Protein AF-A0A661JCB2-F1 (afdb_monomer)

Secondary structure (DSSP, 8-state):
-PPPHHHHHHIIIIIHHHHHHHHHTTSS-HHHHHHHHHHHHHHHHHHHHHHHS---GGGGGGGGHHHHHHHHHHHHHHHH-STTHHHHHHHHHHHHHHHHHHHGGGGHHHHHHHHHHHHHTT-

Solvent-accessible surface area (backbone atoms only — not comparable to full-atom values): 6815 Å² total; per-residue (Å²): 133,89,75,53,73,66,59,47,48,45,34,62,46,58,52,24,49,54,52,48,52,36,39,77,68,63,72,36,47,73,71,48,53,54,50,50,51,53,39,20,50,21,35,31,48,36,57,53,34,64,75,68,74,59,75,58,79,95,53,54,68,27,71,43,35,66,62,50,50,51,52,50,50,52,58,55,32,61,76,73,33,69,96,63,26,60,67,54,44,55,56,52,51,53,53,52,50,49,45,35,70,74,44,13,54,58,44,47,67,31,46,47,65,55,57,53,55,65,57,56,79,80,113

Foldseek 3Di:
DDDDPVRLCCLAPVVLVVVVVCPVVVLADLVNLVLLLVLLQLLQLVVVCVVVVDDDPVSCVSVCSLVSLLVSNCVRQPVPDPPCSVVVSVVVSVVSVVCCNVCRNPSVSSSVVVNVVVVVVVD

Sequence (123 aa):
QVVTWGDFGSLNNEVRRKLTTWYEQNLLSRRGLYRLNELCAMADEEGRLLIQGDIPVYKLQCLKWRAFLRYFLTRSLSQRLGNQWRQIYDELSLTIFQWLSEYKGRFILALWPLLYRTKKQFL

Mean predicted aligned error: 3.83 Å

pLDDT: mean 92.8, std 8.75, range [44.25, 98.44]

Radius of gyration: 14.96 Å; Cα contacts (8 Å, |Δi|>4): 88; chains: 1; bounding box: 37×34×40 Å

Structure (mmCIF, N/CA/C/O backbone):
data_AF-A0A661JCB2-F1
#
_entry.id   AF-A0A661JCB2-F1
#
loop_
_atom_site.group_PDB
_atom_site.id
_atom_site.type_symbol
_atom_site.label_atom_id
_atom_site.label_alt_id
_atom_site.label_comp_id
_atom_site.label_asym_id
_atom_site.label_entity_id
_atom_site.label_seq_id
_atom_site.pdbx_PDB_ins_code
_atom_site.Cartn_x
_atom_site.Cartn_y
_atom_site.Cartn_z
_atom_site.occupancy
_atom_site.B_iso_or_equiv
_atom_site.auth_seq_id
_atom_site.auth_comp_id
_atom_site.auth_asym_id
_atom_site.auth_atom_id
_atom_site.pdbx_PDB_model_num
ATOM 1 N N . GLN A 1 1 ? 12.044 -10.209 -5.683 1.00 60.94 1 GLN A N 1
ATOM 2 C CA . GLN A 1 1 ? 13.303 -9.452 -5.511 1.00 60.94 1 GLN A CA 1
ATOM 3 C C . GLN A 1 1 ? 13.734 -9.548 -4.059 1.00 60.94 1 GLN A C 1
ATOM 5 O O . GLN A 1 1 ? 12.865 -9.569 -3.195 1.00 60.94 1 GLN A O 1
ATOM 10 N N . VAL A 1 2 ? 15.040 -9.622 -3.806 1.00 79.81 2 VAL A N 1
ATOM 11 C CA . VAL A 1 2 ? 15.599 -9.540 -2.448 1.00 79.81 2 VAL A CA 1
ATOM 12 C C . VAL A 1 2 ? 15.506 -8.088 -1.969 1.00 79.81 2 VAL A C 1
ATOM 14 O O . VAL A 1 2 ? 15.661 -7.164 -2.767 1.00 79.81 2 VAL A O 1
ATOM 17 N N . VAL A 1 3 ? 15.180 -7.886 -0.695 1.00 88.50 3 VAL A N 1
ATOM 18 C CA . VAL A 1 3 ? 15.009 -6.560 -0.081 1.00 88.50 3 VAL A CA 1
ATOM 19 C C . VAL A 1 3 ? 16.303 -6.174 0.634 1.00 88.50 3 VAL A C 1
ATOM 21 O O . VAL A 1 3 ? 16.945 -7.034 1.233 1.00 88.50 3 VAL A O 1
ATOM 24 N N . THR A 1 4 ? 16.705 -4.904 0.559 1.00 93.19 4 THR A N 1
ATOM 25 C CA . THR A 1 4 ? 17.862 -4.409 1.318 1.00 93.19 4 THR A CA 1
ATOM 26 C C . THR A 1 4 ? 17.535 -4.380 2.813 1.00 93.19 4 THR A C 1
ATOM 28 O O . THR A 1 4 ? 16.371 -4.273 3.199 1.00 93.19 4 THR A O 1
ATOM 31 N N . TRP A 1 5 ? 18.547 -4.435 3.680 1.00 91.38 5 TRP A N 1
ATOM 32 C CA . TRP A 1 5 ? 18.320 -4.309 5.125 1.00 91.38 5 TRP A CA 1
ATOM 33 C C . TRP A 1 5 ? 17.687 -2.966 5.512 1.00 91.38 5 TRP A C 1
ATOM 35 O O . TRP A 1 5 ? 16.859 -2.930 6.421 1.00 91.38 5 TRP A O 1
ATOM 45 N N . GLY A 1 6 ? 18.022 -1.888 4.794 1.00 92.12 6 GLY A N 1
ATOM 46 C CA . GLY A 1 6 ? 17.413 -0.569 4.984 1.00 92.12 6 GLY A CA 1
ATOM 47 C C . GLY A 1 6 ? 15.916 -0.579 4.675 1.00 92.12 6 GLY A C 1
ATOM 48 O O . GLY A 1 6 ? 15.110 -0.268 5.548 1.00 92.12 6 GLY A O 1
ATOM 49 N N . ASP A 1 7 ? 15.537 -1.037 3.478 1.00 92.75 7 ASP A N 1
ATOM 50 C CA . ASP A 1 7 ? 14.127 -1.126 3.071 1.00 92.75 7 ASP A CA 1
ATOM 51 C C . ASP A 1 7 ? 13.339 -2.076 3.976 1.00 92.75 7 ASP A C 1
ATOM 53 O O . ASP A 1 7 ? 12.188 -1.809 4.322 1.00 92.75 7 ASP A O 1
ATOM 57 N N . PHE A 1 8 ? 13.959 -3.186 4.391 1.00 93.75 8 PHE A N 1
ATOM 58 C CA . PHE A 1 8 ? 13.359 -4.110 5.347 1.00 93.75 8 PHE A CA 1
ATOM 59 C C . PHE A 1 8 ? 13.085 -3.423 6.688 1.00 93.75 8 PHE A C 1
ATOM 61 O O . PHE A 1 8 ? 11.997 -3.588 7.240 1.00 93.75 8 PHE A O 1
ATOM 68 N N . GLY A 1 9 ? 14.032 -2.626 7.192 1.00 93.25 9 GLY A N 1
ATOM 69 C CA . GLY A 1 9 ? 13.861 -1.826 8.403 1.00 93.25 9 GLY A CA 1
ATOM 70 C C . GLY A 1 9 ? 12.681 -0.860 8.296 1.00 93.25 9 GLY A C 1
ATOM 71 O O . GLY A 1 9 ? 11.808 -0.869 9.167 1.00 93.25 9 GLY A O 1
ATOM 72 N N . SER A 1 10 ? 12.598 -0.089 7.210 1.00 95.25 10 SER A N 1
ATOM 73 C CA . SER A 1 10 ? 11.492 0.849 6.965 1.00 95.25 10 SER A CA 1
ATOM 74 C C . SER A 1 10 ? 10.140 0.133 6.886 1.00 95.25 10 SER A C 1
ATOM 76 O O . SER A 1 10 ? 9.185 0.508 7.573 1.00 95.25 10 SER A O 1
ATOM 78 N N . LEU A 1 11 ? 10.065 -0.955 6.110 1.00 96.19 11 LEU A N 1
ATOM 79 C CA . LEU A 1 11 ? 8.848 -1.749 5.929 1.00 96.19 11 LEU A CA 1
ATOM 80 C C . LEU A 1 11 ? 8.380 -2.410 7.231 1.00 96.19 11 LEU A C 1
ATOM 82 O O . LEU A 1 11 ? 7.199 -2.340 7.580 1.00 96.19 11 LEU A O 1
ATOM 86 N N . ASN A 1 12 ? 9.293 -3.059 7.955 1.00 93.19 12 ASN A N 1
ATOM 87 C CA . ASN A 1 12 ? 8.955 -3.832 9.145 1.00 93.19 12 ASN A CA 1
ATOM 88 C C . ASN A 1 12 ? 8.681 -2.951 10.372 1.00 93.19 12 ASN A C 1
ATOM 90 O O . ASN A 1 12 ? 7.946 -3.381 11.262 1.00 93.19 12 ASN A O 1
ATOM 94 N N . ASN A 1 13 ? 9.223 -1.732 10.415 1.00 92.62 13 ASN A N 1
ATOM 95 C CA . ASN A 1 13 ? 9.064 -0.839 11.559 1.00 92.62 13 ASN A CA 1
ATOM 96 C C . ASN A 1 13 ? 8.055 0.273 11.265 1.00 92.62 13 ASN A C 1
ATOM 98 O O . ASN A 1 13 ? 6.933 0.239 11.768 1.00 92.62 13 ASN A O 1
ATOM 102 N N . GLU A 1 14 ? 8.428 1.260 10.453 1.00 94.75 14 GLU A N 1
ATOM 103 C CA . GLU A 1 14 ? 7.639 2.479 10.272 1.00 94.75 14 GLU A CA 1
ATOM 104 C C . GLU A 1 14 ? 6.322 2.209 9.542 1.00 94.75 14 GLU A C 1
ATOM 106 O O . GLU A 1 14 ? 5.241 2.522 10.055 1.00 94.75 14 GLU A O 1
ATOM 111 N N . VAL A 1 15 ? 6.413 1.573 8.374 1.00 97.06 15 VAL A N 1
ATOM 112 C CA . VAL A 1 15 ? 5.262 1.304 7.507 1.00 97.06 15 VAL A CA 1
ATOM 113 C C . VAL A 1 15 ? 4.274 0.379 8.212 1.00 97.06 15 VAL A C 1
ATOM 115 O O . VAL A 1 15 ? 3.081 0.679 8.308 1.00 97.06 15 VAL A O 1
ATOM 118 N N . ARG A 1 16 ? 4.768 -0.727 8.782 1.00 96.12 16 ARG A N 1
ATOM 119 C CA . ARG A 1 16 ? 3.951 -1.671 9.552 1.00 96.12 16 ARG A CA 1
ATOM 120 C C . ARG A 1 16 ? 3.279 -1.010 10.754 1.00 96.12 16 ARG A C 1
ATOM 122 O O . ARG A 1 16 ? 2.100 -1.278 11.000 1.00 96.12 16 ARG A O 1
ATOM 129 N N . ARG A 1 17 ? 3.991 -0.168 11.512 1.00 96.56 17 ARG A N 1
ATOM 130 C CA . ARG A 1 17 ? 3.417 0.549 12.661 1.00 96.56 17 ARG A CA 1
ATOM 131 C C . ARG A 1 17 ? 2.270 1.447 12.209 1.00 96.56 17 ARG A C 1
ATOM 133 O O . ARG A 1 17 ? 1.179 1.335 12.759 1.00 96.56 17 ARG A O 1
ATOM 140 N N . LYS A 1 18 ? 2.478 2.262 11.170 1.00 96.81 18 LYS A N 1
ATOM 141 C CA . LYS A 1 18 ? 1.444 3.168 10.644 1.00 96.81 18 LYS A CA 1
ATOM 142 C C . LYS A 1 18 ? 0.233 2.401 10.090 1.00 96.81 18 LYS A C 1
ATOM 144 O O . LYS A 1 18 ? -0.900 2.745 10.417 1.00 96.81 18 LYS A O 1
ATOM 149 N N . LEU A 1 19 ? 0.449 1.299 9.362 1.00 96.69 19 LEU A N 1
ATOM 150 C CA . LEU A 1 19 ? -0.629 0.396 8.927 1.00 96.69 19 LEU A CA 1
ATOM 151 C C . LEU A 1 19 ? -1.410 -0.205 10.103 1.00 96.69 19 LEU A C 1
ATOM 153 O O . LEU A 1 19 ? -2.633 -0.315 10.036 1.00 96.69 19 LEU A O 1
ATOM 157 N N . THR A 1 20 ? -0.713 -0.593 11.173 1.00 96.12 20 THR A N 1
ATOM 158 C CA . THR A 1 20 ? -1.340 -1.146 12.381 1.00 96.12 20 THR A CA 1
ATOM 159 C C . THR A 1 20 ? -2.220 -0.099 13.053 1.00 96.12 20 THR A C 1
ATOM 161 O O . THR A 1 20 ? -3.381 -0.382 13.332 1.00 96.12 20 THR A O 1
ATOM 164 N N . THR A 1 21 ? -1.719 1.128 13.209 1.00 96.50 21 THR A N 1
ATOM 165 C CA . THR A 1 21 ? -2.492 2.252 13.750 1.00 96.50 21 THR A CA 1
ATOM 166 C C . THR A 1 21 ? -3.746 2.528 12.922 1.00 96.50 21 THR A C 1
ATOM 168 O O . THR A 1 21 ? -4.838 2.603 13.477 1.00 96.50 21 THR A O 1
ATOM 171 N N . TRP A 1 22 ? -3.637 2.607 11.594 1.00 96.06 22 TRP A N 1
ATOM 172 C CA . TRP A 1 22 ? -4.805 2.823 10.732 1.00 96.06 22 TRP A CA 1
ATOM 173 C C . TRP A 1 22 ? -5.819 1.676 10.778 1.00 96.06 22 TRP A C 1
ATOM 175 O O . TRP A 1 22 ? -7.021 1.907 10.641 1.00 96.06 22 TRP A O 1
ATOM 185 N N . TYR A 1 23 ? -5.358 0.439 10.962 1.00 95.12 23 TYR A N 1
ATOM 186 C CA . TYR A 1 23 ? -6.243 -0.704 11.166 1.00 95.12 23 TYR A CA 1
ATOM 187 C C . TYR A 1 23 ? -6.984 -0.609 12.508 1.00 95.12 23 TYR A C 1
ATOM 189 O O . TYR A 1 23 ? -8.202 -0.759 12.548 1.00 95.12 23 TYR A O 1
ATOM 197 N N . GLU A 1 24 ? -6.272 -0.305 13.594 1.00 94.56 24 GLU A N 1
ATOM 198 C CA . GLU A 1 24 ? -6.839 -0.168 14.945 1.00 94.56 24 GLU A CA 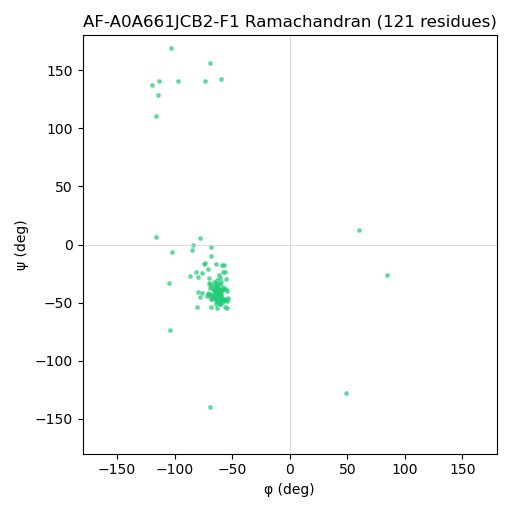1
ATOM 199 C C . GLU A 1 24 ? -7.806 1.025 15.052 1.00 94.56 24 GLU A C 1
ATOM 201 O O . GLU A 1 24 ? -8.825 0.941 15.733 1.00 94.56 24 GLU A O 1
ATOM 206 N N . GLN A 1 25 ? -7.563 2.096 14.292 1.00 93.88 25 GLN A N 1
ATOM 207 C CA . GLN A 1 25 ? -8.464 3.246 14.143 1.00 93.88 25 GLN A CA 1
ATOM 208 C C . GLN A 1 25 ? -9.654 2.989 13.196 1.00 93.88 25 GLN A C 1
ATOM 210 O O . GLN A 1 25 ? -10.411 3.909 12.893 1.00 93.88 25 GLN A O 1
ATOM 215 N N . ASN A 1 26 ? -9.833 1.763 12.690 1.00 91.81 26 ASN A N 1
ATOM 2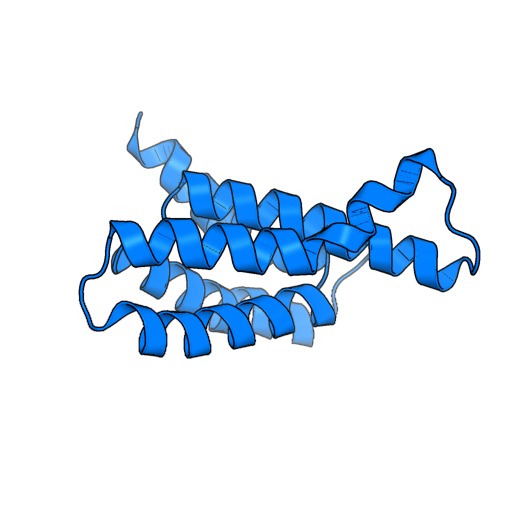16 C CA . ASN A 1 26 ? -10.868 1.385 11.718 1.00 91.81 26 ASN A CA 1
ATOM 217 C C . ASN A 1 26 ? -10.823 2.130 10.365 1.00 91.81 26 ASN A C 1
ATOM 219 O O . ASN A 1 26 ? -11.749 1.996 9.550 1.00 91.81 26 ASN A O 1
ATOM 223 N N . LEU A 1 27 ? -9.734 2.848 10.071 1.00 94.38 27 LEU A N 1
ATOM 224 C CA . LEU A 1 27 ? -9.509 3.503 8.777 1.00 94.38 27 LEU A CA 1
ATOM 225 C C . LEU A 1 27 ? -9.268 2.466 7.675 1.00 94.38 27 LEU A C 1
ATOM 227 O O . LEU A 1 27 ? -9.731 2.620 6.545 1.00 94.38 27 LEU A O 1
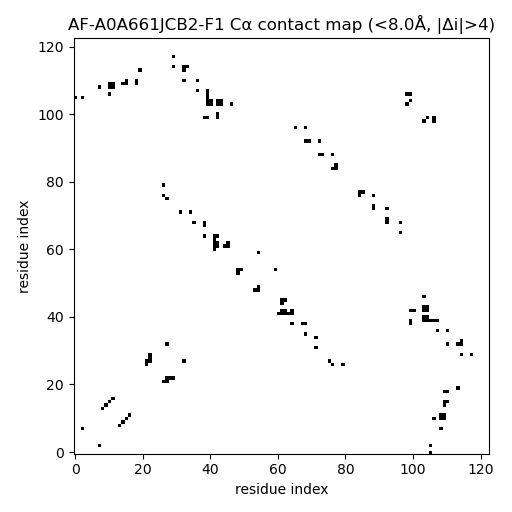ATOM 231 N N . LEU A 1 28 ? -8.618 1.356 8.030 1.00 94.81 28 LEU A N 1
ATOM 232 C CA . LEU A 1 28 ? -8.490 0.167 7.195 1.00 94.81 28 LEU A CA 1
ATOM 233 C C . LEU A 1 28 ? -9.244 -1.001 7.830 1.00 94.81 28 LEU A C 1
ATOM 235 O O . LEU A 1 28 ? -9.212 -1.212 9.035 1.00 94.81 28 LEU A O 1
ATOM 239 N N . SER A 1 29 ? -9.916 -1.799 7.003 1.00 93.50 29 SER A N 1
ATOM 240 C CA . SER A 1 29 ? -10.489 -3.078 7.439 1.00 93.50 29 SER A CA 1
ATOM 241 C C . SER A 1 29 ? -9.651 -4.246 6.971 1.00 93.50 29 SER A C 1
ATOM 243 O O . SER A 1 29 ? -8.837 -4.100 6.065 1.00 93.50 29 SER A O 1
ATOM 245 N N . ARG A 1 30 ? -9.946 -5.442 7.484 1.00 93.50 30 ARG A N 1
ATOM 246 C CA . ARG A 1 30 ? -9.340 -6.684 6.998 1.00 93.50 30 ARG A CA 1
ATOM 247 C C . ARG A 1 30 ? -9.505 -6.851 5.484 1.00 93.50 30 ARG A C 1
ATOM 249 O O . ARG A 1 30 ? -8.531 -7.121 4.793 1.00 93.50 30 ARG A O 1
ATOM 256 N N . ARG A 1 31 ? -10.713 -6.614 4.954 1.00 94.12 31 ARG A N 1
ATOM 257 C CA . ARG A 1 31 ? -10.962 -6.596 3.498 1.00 94.12 31 ARG A CA 1
ATOM 258 C C . ARG A 1 31 ? -10.099 -5.548 2.789 1.00 94.12 31 ARG A C 1
ATOM 260 O O . ARG A 1 31 ? -9.564 -5.824 1.724 1.00 94.12 31 ARG A O 1
ATOM 267 N N . GLY A 1 32 ? -9.920 -4.380 3.406 1.00 95.50 32 GLY A N 1
ATOM 268 C CA . GLY A 1 32 ? -9.014 -3.341 2.918 1.00 95.50 32 GLY A CA 1
ATOM 269 C C . GLY A 1 32 ? -7.549 -3.781 2.880 1.00 95.50 32 GLY A C 1
ATOM 270 O O . GLY A 1 32 ? -6.876 -3.519 1.895 1.00 95.50 32 GLY A O 1
ATOM 271 N N . LEU A 1 33 ? -7.067 -4.513 3.888 1.00 96.38 33 LEU A N 1
ATOM 272 C CA . LEU A 1 33 ? -5.707 -5.066 3.896 1.00 96.38 33 LEU A CA 1
ATOM 273 C C . LEU A 1 33 ? -5.495 -6.076 2.759 1.00 96.38 33 LEU A C 1
ATOM 275 O O . LEU A 1 33 ? -4.471 -6.025 2.082 1.00 96.38 33 LEU A O 1
ATOM 279 N N . TYR A 1 34 ? -6.470 -6.956 2.498 1.00 96.50 34 TYR A N 1
ATOM 280 C CA . TYR A 1 34 ? -6.413 -7.847 1.332 1.00 96.50 34 TYR A CA 1
ATOM 281 C C . TYR A 1 34 ? -6.441 -7.062 0.017 1.00 96.50 34 TYR A C 1
ATOM 283 O O . TYR A 1 34 ? -5.675 -7.373 -0.891 1.00 96.50 34 TYR A O 1
ATOM 291 N N . ARG A 1 35 ? -7.241 -5.992 -0.066 1.00 97.44 35 ARG A N 1
ATOM 292 C CA . ARG A 1 35 ? -7.247 -5.113 -1.239 1.00 97.44 35 ARG A CA 1
ATOM 293 C C . ARG A 1 35 ? -5.897 -4.425 -1.454 1.00 97.44 35 ARG A C 1
ATOM 295 O O . ARG A 1 35 ? -5.439 -4.339 -2.587 1.00 97.44 35 ARG A O 1
ATOM 302 N N . LEU A 1 36 ? -5.228 -3.978 -0.391 1.00 97.75 36 LEU A N 1
ATOM 303 C CA . LEU A 1 36 ? -3.868 -3.437 -0.481 1.00 97.75 36 LEU A CA 1
ATOM 304 C C . LEU A 1 36 ? -2.860 -4.492 -0.953 1.00 97.75 36 LEU A C 1
ATOM 306 O O . LEU A 1 36 ? -1.967 -4.165 -1.727 1.00 97.75 36 LEU A O 1
ATOM 310 N N . ASN A 1 37 ? -3.023 -5.753 -0.547 1.00 97.56 37 ASN A N 1
ATOM 311 C CA . ASN A 1 37 ? -2.193 -6.856 -1.032 1.00 97.56 37 ASN A CA 1
ATOM 312 C C . ASN A 1 37 ? -2.380 -7.110 -2.542 1.00 97.56 37 ASN A C 1
ATOM 314 O O . ASN A 1 37 ? -1.408 -7.337 -3.255 1.00 97.56 37 ASN A O 1
ATOM 318 N N . GLU A 1 38 ? -3.608 -7.014 -3.053 1.00 97.88 38 GLU A N 1
ATOM 319 C CA . GLU A 1 38 ? -3.873 -7.082 -4.499 1.00 97.88 38 GLU A CA 1
ATOM 320 C C . GLU A 1 38 ? -3.229 -5.907 -5.248 1.00 97.88 38 GLU A C 1
ATOM 322 O O . GLU A 1 38 ? -2.561 -6.105 -6.259 1.00 97.88 38 GLU A O 1
ATOM 327 N N . LEU A 1 39 ? -3.381 -4.682 -4.732 1.00 98.44 39 LEU A N 1
ATOM 328 C CA . LEU A 1 39 ? -2.769 -3.485 -5.322 1.00 98.44 39 LEU A CA 1
ATOM 329 C C . LEU A 1 39 ? -1.236 -3.559 -5.315 1.00 98.44 39 LEU A C 1
ATOM 331 O O . LEU A 1 39 ? -0.604 -3.151 -6.284 1.00 98.44 39 LEU A O 1
ATOM 335 N N . CYS A 1 40 ? -0.648 -4.128 -4.261 1.00 97.88 40 CYS A N 1
ATOM 336 C CA . CYS A 1 40 ? 0.778 -4.434 -4.163 1.00 97.88 40 CYS A CA 1
ATOM 337 C C . CYS A 1 40 ? 1.232 -5.363 -5.296 1.00 97.88 40 CYS A C 1
ATOM 339 O O . CYS A 1 40 ? 2.225 -5.075 -5.962 1.00 97.88 40 CYS A O 1
ATOM 341 N N . ALA A 1 41 ? 0.487 -6.440 -5.564 1.00 97.69 41 ALA A N 1
ATOM 342 C CA . ALA A 1 41 ? 0.787 -7.353 -6.666 1.00 97.69 41 ALA A CA 1
ATOM 343 C C . ALA A 1 41 ? 0.678 -6.666 -8.040 1.00 97.69 41 ALA A C 1
ATOM 345 O O . ALA A 1 41 ? 1.527 -6.879 -8.904 1.00 97.69 41 ALA A O 1
ATOM 346 N N . MET A 1 42 ? -0.320 -5.796 -8.229 1.00 98.12 42 MET A N 1
ATOM 347 C CA . MET A 1 42 ? -0.472 -5.022 -9.466 1.00 98.12 42 MET A CA 1
ATOM 348 C C . MET A 1 42 ? 0.669 -4.015 -9.675 1.00 98.12 42 MET A C 1
ATOM 350 O O . MET A 1 42 ? 1.184 -3.907 -10.785 1.00 98.12 42 MET A O 1
ATOM 354 N N . ALA A 1 43 ? 1.086 -3.296 -8.628 1.00 98.06 43 ALA A N 1
ATOM 355 C CA . ALA A 1 43 ? 2.202 -2.349 -8.696 1.00 98.06 43 ALA A CA 1
ATOM 356 C C . ALA A 1 43 ? 3.541 -3.055 -8.983 1.00 98.06 43 ALA A C 1
ATOM 358 O O . ALA A 1 43 ? 4.386 -2.537 -9.713 1.00 98.06 43 ALA A O 1
ATOM 359 N N . ASP A 1 44 ? 3.723 -4.263 -8.445 1.00 97.12 44 ASP A N 1
ATOM 360 C CA . ASP A 1 44 ? 4.876 -5.119 -8.733 1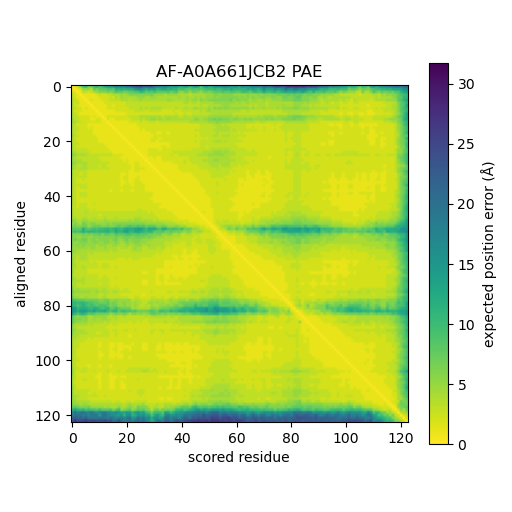.00 97.12 44 ASP A CA 1
ATOM 361 C C . ASP A 1 44 ? 4.903 -5.595 -10.188 1.00 97.12 44 ASP A C 1
ATOM 363 O O . ASP A 1 44 ? 5.936 -5.539 -10.854 1.00 97.12 44 ASP A O 1
ATOM 367 N N . GLU A 1 45 ? 3.753 -6.031 -10.703 1.00 96.75 45 GLU A N 1
ATOM 368 C CA . GLU A 1 45 ? 3.613 -6.451 -12.093 1.00 96.75 45 GLU A CA 1
ATOM 369 C C . GLU A 1 45 ? 3.830 -5.293 -13.072 1.00 96.75 45 GLU A C 1
ATOM 371 O O . GLU A 1 45 ? 4.625 -5.444 -13.998 1.00 96.75 45 GLU A O 1
ATOM 376 N N . GLU A 1 46 ? 3.225 -4.126 -12.825 1.00 96.94 46 GLU A N 1
ATOM 377 C CA . GLU A 1 46 ? 3.509 -2.901 -13.584 1.00 96.94 46 GLU A CA 1
ATOM 378 C C . GLU A 1 46 ? 5.010 -2.593 -13.571 1.00 96.94 46 GLU A C 1
ATOM 380 O O . GLU A 1 46 ? 5.606 -2.370 -14.621 1.00 96.94 46 GLU A O 1
ATOM 385 N N . GLY A 1 47 ? 5.640 -2.623 -12.392 1.00 94.88 47 GLY A N 1
ATOM 386 C CA . GLY A 1 47 ? 7.061 -2.332 -12.250 1.00 94.88 47 GLY A CA 1
ATOM 387 C C . GLY A 1 47 ? 7.958 -3.262 -13.068 1.00 94.88 47 GLY A C 1
ATOM 388 O O . GLY A 1 47 ? 8.945 -2.792 -13.625 1.00 94.88 47 GLY A O 1
ATOM 389 N N . ARG A 1 48 ? 7.620 -4.554 -13.162 1.00 94.44 48 ARG A N 1
ATOM 390 C CA . ARG A 1 48 ? 8.353 -5.516 -14.002 1.00 94.44 48 ARG A CA 1
ATOM 391 C C . ARG A 1 48 ? 8.130 -5.280 -15.492 1.00 94.44 48 ARG A C 1
ATOM 393 O O . ARG A 1 48 ? 9.090 -5.329 -16.251 1.00 94.44 48 ARG A O 1
ATOM 400 N N . LEU A 1 49 ? 6.889 -5.031 -15.901 1.00 94.81 49 LEU A N 1
ATOM 401 C CA . LEU A 1 49 ? 6.527 -4.858 -17.311 1.00 94.81 49 LEU A CA 1
ATOM 402 C C . LEU A 1 49 ? 7.094 -3.557 -17.890 1.00 94.81 49 LEU A C 1
ATOM 404 O O . LEU A 1 49 ? 7.585 -3.549 -19.011 1.00 94.81 49 LEU A O 1
ATOM 408 N N . LEU A 1 50 ? 7.127 -2.478 -17.103 1.00 93.06 50 LEU A N 1
ATOM 409 C CA . LEU A 1 50 ? 7.752 -1.222 -17.528 1.00 93.06 50 LEU A CA 1
ATOM 410 C C . LEU A 1 50 ? 9.263 -1.360 -17.774 1.00 93.06 50 LEU A C 1
ATOM 412 O O . LEU A 1 50 ? 9.792 -0.674 -18.639 1.00 93.06 50 LEU A O 1
ATOM 416 N N . ILE A 1 51 ? 9.955 -2.252 -17.055 1.00 92.31 51 ILE A N 1
ATOM 417 C CA . ILE A 1 51 ? 11.381 -2.543 -17.303 1.00 92.31 51 ILE A CA 1
ATOM 418 C C . ILE A 1 51 ? 11.567 -3.289 -18.631 1.00 92.31 51 ILE A C 1
ATOM 420 O O . ILE A 1 51 ? 12.577 -3.101 -19.301 1.00 92.31 51 ILE A O 1
ATOM 424 N N . GLN A 1 52 ? 10.605 -4.133 -19.009 1.00 90.56 52 GLN A N 1
ATOM 425 C CA . GLN A 1 52 ? 10.652 -4.906 -20.253 1.00 90.56 52 GLN A CA 1
ATOM 426 C C . GLN A 1 52 ? 10.369 -4.054 -21.499 1.00 90.56 52 GLN A C 1
ATOM 428 O O . GLN A 1 52 ? 10.693 -4.487 -22.598 1.00 90.56 52 GLN A O 1
ATOM 433 N N . GLY A 1 53 ? 9.789 -2.859 -21.342 1.00 87.94 53 GLY A N 1
ATOM 434 C CA . GLY A 1 53 ? 9.519 -1.916 -22.433 1.00 87.94 53 GLY A CA 1
ATOM 435 C C . GLY A 1 53 ? 8.212 -2.172 -23.188 1.00 87.94 53 GLY A C 1
ATOM 436 O O . GLY A 1 53 ? 7.602 -1.214 -23.650 1.00 87.94 53 GLY A O 1
ATOM 437 N N . ASP A 1 54 ? 7.730 -3.417 -23.210 1.00 90.25 54 ASP A N 1
ATOM 438 C CA . ASP A 1 54 ? 6.472 -3.806 -23.850 1.00 90.25 54 ASP A CA 1
ATOM 439 C C . ASP A 1 54 ? 5.487 -4.416 -22.850 1.00 90.25 54 ASP A C 1
ATOM 441 O O . ASP A 1 54 ? 5.835 -5.253 -22.014 1.00 90.25 54 ASP A O 1
ATOM 445 N N . ILE A 1 55 ? 4.216 -4.018 -22.960 1.00 91.94 55 ILE A N 1
ATOM 446 C CA . ILE A 1 55 ? 3.145 -4.496 -22.081 1.00 91.94 55 ILE A CA 1
ATOM 447 C C . ILE A 1 55 ? 2.118 -5.275 -22.905 1.00 91.94 55 ILE A C 1
ATOM 449 O O . ILE A 1 55 ? 1.360 -4.668 -23.667 1.00 91.94 55 ILE A O 1
ATOM 453 N N . PRO A 1 56 ? 2.023 -6.607 -22.734 1.00 93.00 56 PRO A N 1
ATOM 454 C CA . PRO A 1 56 ? 1.003 -7.392 -23.410 1.00 93.00 56 PRO A CA 1
ATOM 455 C C . PRO A 1 56 ? -0.410 -6.930 -23.035 1.00 93.00 56 PRO A 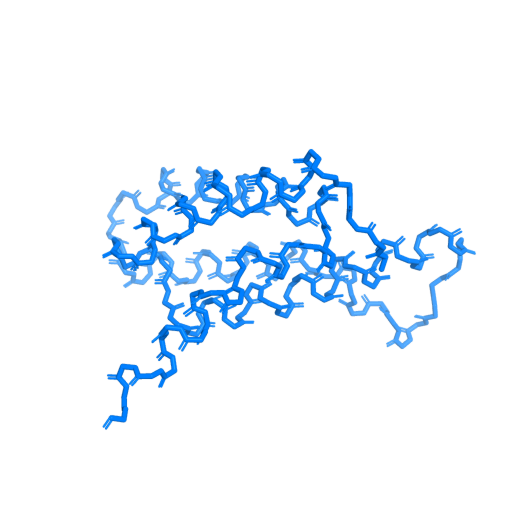C 1
ATOM 457 O O . PRO A 1 56 ? -0.693 -6.643 -21.871 1.00 93.00 56 PRO A O 1
ATOM 460 N N . VAL A 1 57 ? -1.337 -6.931 -23.998 1.00 94.00 57 VAL A N 1
ATOM 461 C CA . VAL A 1 57 ? -2.717 -6.439 -23.799 1.00 94.00 57 VAL A CA 1
ATOM 462 C C . VAL A 1 57 ? -3.418 -7.126 -22.618 1.00 94.00 57 VAL A C 1
ATOM 464 O O . VAL A 1 57 ? -4.069 -6.470 -21.805 1.00 94.00 57 VAL A O 1
ATOM 467 N N . TYR A 1 58 ? -3.226 -8.438 -22.455 1.00 93.38 58 TYR A N 1
ATOM 468 C CA . TYR A 1 58 ? -3.810 -9.214 -21.352 1.00 93.38 58 TYR A CA 1
ATOM 469 C C . TYR A 1 58 ? -3.231 -8.864 -19.967 1.00 93.38 58 TYR A C 1
ATOM 471 O O . TYR A 1 58 ? -3.770 -9.294 -18.949 1.00 93.38 58 TYR A O 1
ATOM 479 N N . LYS A 1 59 ? -2.151 -8.076 -19.910 1.00 94.88 59 LYS A N 1
ATOM 480 C CA . LYS A 1 59 ? -1.496 -7.604 -18.682 1.00 94.88 59 LYS A CA 1
ATOM 481 C C . LYS A 1 59 ? -1.818 -6.154 -18.328 1.00 94.88 59 LYS A C 1
ATOM 483 O O . LYS A 1 59 ? -1.505 -5.727 -17.223 1.00 94.88 59 LYS A O 1
ATOM 488 N N . LEU A 1 60 ? -2.530 -5.415 -19.184 1.00 95.06 60 LEU A N 1
ATOM 489 C CA . LEU A 1 60 ? -2.867 -3.999 -18.957 1.00 95.06 60 LEU A CA 1
ATOM 490 C C . LEU A 1 60 ? -3.660 -3.739 -17.667 1.00 95.06 60 LEU A C 1
ATOM 492 O O . LEU A 1 60 ? -3.728 -2.604 -17.197 1.00 95.06 60 LEU A O 1
ATOM 496 N N 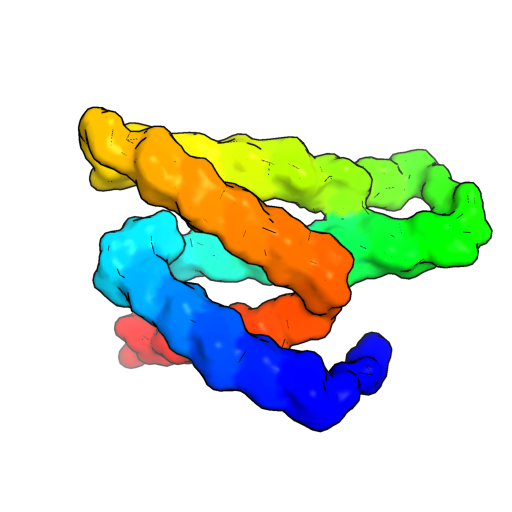. GLN A 1 61 ? -4.274 -4.769 -17.078 1.00 95.75 61 GLN A N 1
ATOM 497 C CA . GLN A 1 61 ? -4.985 -4.636 -15.813 1.00 95.75 61 GLN A CA 1
ATOM 498 C C . GLN A 1 61 ? -4.085 -4.090 -14.700 1.00 95.75 61 GLN A C 1
ATOM 500 O O . GLN A 1 61 ? -4.562 -3.257 -13.928 1.00 95.75 61 GLN A O 1
ATOM 505 N N . CYS A 1 62 ? -2.807 -4.486 -14.633 1.00 96.50 62 CYS A N 1
ATOM 506 C CA . CYS A 1 62 ? -1.896 -4.056 -13.570 1.00 96.50 62 CYS A CA 1
ATOM 507 C C . CYS A 1 62 ? -1.724 -2.527 -13.528 1.00 96.50 62 CYS A C 1
ATOM 509 O O . CYS A 1 62 ? -1.657 -1.952 -12.446 1.00 96.50 62 CYS A O 1
ATOM 511 N N . LEU A 1 63 ? -1.801 -1.851 -14.681 1.00 96.44 63 LEU A N 1
ATOM 512 C CA . LEU A 1 63 ? -1.667 -0.393 -14.821 1.00 96.44 63 LEU A CA 1
ATOM 513 C C . LEU A 1 63 ? -2.778 0.394 -14.109 1.00 96.44 63 LEU A C 1
ATOM 515 O O . LEU A 1 63 ? -2.658 1.591 -13.846 1.00 96.44 63 LEU A O 1
ATOM 519 N N . LYS A 1 64 ? -3.886 -0.273 -13.769 1.00 97.81 64 LYS A N 1
ATOM 520 C CA . LYS A 1 64 ? -5.057 0.348 -13.135 1.00 97.81 64 LYS A CA 1
ATOM 521 C C . LYS A 1 64 ? -4.927 0.481 -11.619 1.00 97.81 64 LYS A C 1
ATOM 523 O O . LYS A 1 64 ? -5.850 0.999 -10.987 1.00 97.81 64 LYS A O 1
ATOM 528 N N . TRP A 1 65 ? -3.820 0.045 -11.011 1.00 98.19 65 TRP A N 1
ATOM 529 C CA . TRP A 1 65 ? -3.688 0.002 -9.551 1.00 98.19 65 TRP A CA 1
ATOM 530 C C . TRP A 1 65 ? -3.894 1.376 -8.893 1.00 98.19 65 TRP A C 1
ATOM 532 O O . TRP A 1 65 ? -4.558 1.459 -7.862 1.00 98.19 65 TRP A O 1
ATOM 542 N N . ARG A 1 66 ? -3.442 2.473 -9.519 1.00 98.06 66 ARG A N 1
ATOM 543 C CA . ARG A 1 66 ? -3.647 3.848 -9.012 1.00 98.06 66 ARG A CA 1
ATOM 544 C C . ARG A 1 66 ? -5.128 4.231 -8.964 1.00 98.06 66 ARG A C 1
ATOM 546 O O . ARG A 1 66 ? -5.617 4.741 -7.956 1.00 98.06 66 ARG A O 1
ATOM 553 N N . ALA A 1 67 ? -5.864 3.938 -10.036 1.00 98.25 67 ALA A N 1
ATOM 554 C CA . ALA A 1 67 ? -7.301 4.197 -10.110 1.00 98.25 67 ALA A CA 1
ATOM 555 C C . ALA A 1 67 ? -8.073 3.334 -9.100 1.00 98.25 67 ALA A C 1
ATOM 557 O O . ALA A 1 67 ? -8.991 3.811 -8.431 1.00 98.25 67 ALA A O 1
ATOM 558 N N . PHE A 1 68 ? -7.665 2.074 -8.943 1.00 98.38 68 PHE A N 1
ATOM 559 C CA . PHE A 1 68 ? -8.253 1.164 -7.969 1.00 98.38 68 PHE A CA 1
ATOM 560 C C . PHE A 1 68 ? -7.956 1.554 -6.523 1.00 98.38 68 PHE A C 1
ATOM 562 O O . PHE A 1 68 ? -8.848 1.399 -5.691 1.00 98.38 68 PHE A O 1
ATOM 569 N N . LEU A 1 69 ? -6.766 2.084 -6.224 1.00 98.31 69 LEU A N 1
ATOM 570 C CA . LEU A 1 69 ? -6.432 2.644 -4.914 1.00 98.31 69 LEU A CA 1
ATOM 571 C C . LEU A 1 69 ? -7.363 3.810 -4.576 1.00 98.31 69 LEU A C 1
ATOM 573 O O . LEU A 1 69 ? -7.998 3.797 -3.522 1.00 98.31 69 LEU A O 1
ATOM 577 N N . ARG A 1 70 ? -7.492 4.775 -5.497 1.00 97.62 70 ARG A N 1
ATOM 578 C CA . ARG A 1 70 ? -8.395 5.922 -5.341 1.00 97.62 70 ARG A CA 1
ATOM 579 C C . ARG A 1 70 ? -9.823 5.466 -5.064 1.00 97.62 70 ARG A C 1
ATOM 581 O O . ARG A 1 70 ? -10.399 5.849 -4.052 1.00 97.62 70 ARG A O 1
ATOM 588 N N . TYR A 1 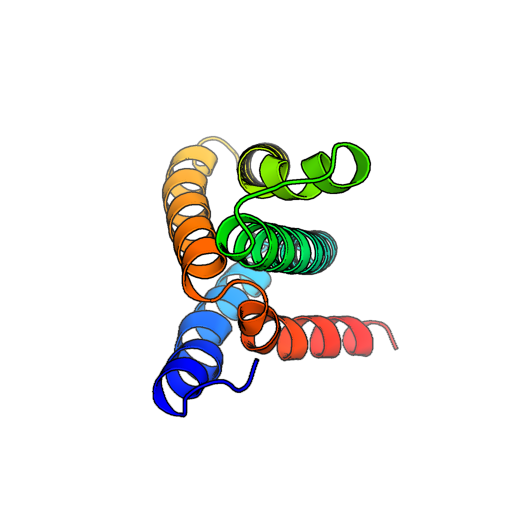71 ? -10.370 4.610 -5.928 1.00 97.50 71 TYR A N 1
ATOM 589 C CA . TYR A 1 71 ? -11.730 4.096 -5.771 1.00 97.50 71 TYR A CA 1
ATOM 590 C C . TYR A 1 71 ? -11.927 3.387 -4.425 1.00 97.50 71 TYR A C 1
ATOM 592 O O . TYR A 1 71 ? -12.886 3.676 -3.710 1.00 97.50 71 TYR A O 1
ATOM 600 N N . PHE A 1 72 ? -11.002 2.492 -4.065 1.00 96.62 72 PHE A N 1
ATOM 601 C CA . PHE A 1 72 ? -11.034 1.752 -2.807 1.00 96.62 72 PHE A CA 1
ATOM 602 C C . PHE A 1 72 ? -11.081 2.691 -1.597 1.00 96.62 72 PHE A C 1
ATOM 604 O O . PHE A 1 72 ? -11.998 2.566 -0.787 1.00 96.62 72 PHE A O 1
ATOM 611 N N . LEU A 1 73 ? -10.145 3.642 -1.500 1.00 96.88 73 LEU A N 1
ATOM 612 C CA . LEU A 1 73 ? -10.045 4.546 -0.354 1.00 96.88 73 LEU A CA 1
ATOM 613 C C . LEU A 1 73 ? -11.232 5.505 -0.274 1.00 96.88 73 LEU A C 1
ATOM 615 O O . LEU A 1 73 ? -11.800 5.686 0.801 1.00 96.88 73 LEU A O 1
ATOM 619 N N . THR A 1 74 ? -11.657 6.086 -1.400 1.00 95.75 74 THR A N 1
ATOM 620 C CA . THR A 1 74 ? -12.840 6.954 -1.420 1.00 95.75 74 THR A CA 1
ATOM 621 C C . THR A 1 74 ? -14.070 6.185 -0.952 1.00 95.75 74 THR A C 1
ATOM 623 O O . THR A 1 74 ? -14.791 6.655 -0.073 1.00 95.75 74 THR A O 1
ATOM 626 N N . ARG A 1 75 ? -14.299 4.977 -1.481 1.00 93.75 75 ARG A N 1
ATOM 627 C CA . ARG A 1 75 ? -15.442 4.143 -1.102 1.00 93.75 75 ARG A CA 1
ATOM 628 C C . ARG A 1 75 ? -15.390 3.755 0.372 1.00 93.75 75 ARG A C 1
ATOM 630 O O . ARG A 1 75 ? -16.403 3.862 1.052 1.00 93.75 75 ARG A O 1
ATOM 637 N N . SER A 1 76 ? -14.236 3.308 0.866 1.00 93.56 76 SER A N 1
ATOM 638 C CA . SER A 1 76 ? -14.117 2.829 2.241 1.00 93.56 76 SER A CA 1
ATOM 639 C C . SER A 1 76 ? -14.251 3.953 3.261 1.00 93.56 76 SER A C 1
ATOM 641 O O . SER A 1 76 ? -14.930 3.767 4.266 1.00 93.56 76 SER A O 1
ATOM 643 N N . LEU A 1 77 ? -13.620 5.103 3.015 1.00 94.25 77 LEU A N 1
ATOM 644 C CA . LEU A 1 77 ? -13.581 6.207 3.972 1.00 94.25 77 LEU A CA 1
ATOM 645 C C . LEU A 1 77 ? -14.894 6.989 3.977 1.00 94.25 77 LEU A C 1
ATOM 647 O O . LEU A 1 77 ? -15.433 7.210 5.053 1.00 94.25 77 LEU A O 1
ATOM 651 N N . SER A 1 78 ? -15.467 7.315 2.812 1.00 92.88 78 SER A N 1
ATOM 652 C CA . SER A 1 78 ? -16.736 8.067 2.741 1.00 92.88 78 SER A CA 1
ATOM 653 C C . SER A 1 78 ? -17.924 7.350 3.390 1.00 92.88 78 SER A C 1
ATOM 655 O O . SER A 1 78 ? -18.862 7.997 3.838 1.00 92.88 78 SER A O 1
ATOM 657 N N . GLN A 1 79 ? -17.901 6.015 3.456 1.00 89.44 79 GLN A N 1
ATOM 658 C CA . GLN A 1 79 ? -18.942 5.241 4.137 1.00 89.44 79 GLN A CA 1
ATOM 659 C C . GLN A 1 79 ? -18.763 5.158 5.654 1.00 89.44 79 GLN A C 1
ATOM 661 O O . GLN A 1 79 ? -19.717 4.836 6.355 1.00 89.44 79 GLN A O 1
ATOM 666 N N . ARG A 1 80 ? -17.536 5.336 6.148 1.00 86.31 80 ARG A N 1
ATOM 667 C CA . ARG A 1 80 ? -17.174 5.100 7.555 1.00 86.31 80 ARG A CA 1
ATOM 668 C C . ARG A 1 80 ? -17.000 6.385 8.335 1.00 86.31 80 ARG A C 1
ATOM 670 O O . ARG A 1 80 ? -17.238 6.418 9.534 1.00 86.31 80 ARG A O 1
ATOM 677 N N . LEU A 1 81 ? -16.522 7.407 7.648 1.00 85.56 81 LEU A N 1
ATOM 678 C CA . LEU A 1 81 ? -16.151 8.684 8.207 1.00 85.56 81 LEU A CA 1
ATOM 679 C C . LEU A 1 81 ? -17.123 9.708 7.628 1.00 85.56 81 LEU A C 1
ATOM 681 O O . LEU A 1 81 ? -17.337 9.755 6.418 1.00 85.56 81 LEU A O 1
ATOM 685 N N . GLY A 1 82 ? -17.731 10.502 8.509 1.00 84.19 82 GLY A N 1
ATOM 686 C CA . GLY A 1 82 ? -18.581 11.626 8.121 1.00 84.19 82 GLY A CA 1
ATOM 687 C C . GLY A 1 82 ? -17.756 12.757 7.501 1.00 84.19 82 GLY A C 1
ATOM 688 O O . GLY A 1 82 ? -16.798 12.533 6.770 1.00 84.19 82 GLY A O 1
ATOM 689 N N . ASN A 1 83 ? -18.069 14.007 7.827 1.00 86.31 83 ASN A N 1
ATOM 690 C CA . ASN A 1 83 ? -17.517 15.184 7.137 1.00 86.31 83 ASN A CA 1
ATOM 691 C C . ASN A 1 83 ? -15.974 15.307 7.120 1.00 86.31 83 ASN A C 1
ATOM 693 O O . ASN A 1 83 ? -15.435 16.022 6.280 1.00 86.31 83 ASN A O 1
ATOM 697 N N . GLN A 1 84 ? -15.254 14.598 7.994 1.00 87.06 84 GLN A N 1
ATOM 698 C CA . GLN A 1 84 ? -13.787 14.625 8.081 1.00 87.06 84 GLN A CA 1
ATOM 699 C C . GLN A 1 84 ? -13.072 13.664 7.112 1.00 87.06 84 GLN A C 1
ATOM 701 O O . GLN A 1 84 ? -11.845 13.680 7.021 1.00 87.06 84 GLN A O 1
ATOM 706 N N . TRP A 1 85 ? -13.804 12.830 6.361 1.00 93.00 85 TRP A N 1
ATOM 707 C CA . TRP A 1 85 ? -13.197 11.755 5.567 1.00 93.00 85 TRP A CA 1
ATOM 708 C C . TRP A 1 85 ? -12.202 12.243 4.508 1.00 93.00 85 TRP A C 1
ATOM 710 O O . TRP A 1 85 ? -11.277 11.508 4.177 1.00 93.00 85 TRP A O 1
ATOM 720 N N . ARG A 1 86 ? -12.371 13.465 3.985 1.00 92.88 86 ARG A N 1
ATOM 721 C CA . ARG A 1 86 ? -11.517 14.024 2.923 1.00 92.88 86 ARG A CA 1
ATOM 722 C C . ARG A 1 86 ? -10.092 14.304 3.398 1.00 92.88 86 ARG A C 1
ATOM 724 O O . ARG A 1 86 ? -9.156 13.892 2.732 1.00 92.88 86 ARG A O 1
ATOM 731 N N . GLN A 1 87 ? -9.937 14.912 4.574 1.00 91.50 87 GLN A N 1
ATOM 732 C CA . GLN A 1 87 ? -8.613 15.192 5.147 1.00 91.50 87 GLN A CA 1
ATOM 733 C C . GLN A 1 87 ? -7.849 13.890 5.418 1.00 91.50 87 GLN A C 1
ATOM 735 O O . GLN A 1 87 ? -6.683 13.751 5.062 1.00 91.50 87 GLN A O 1
ATOM 740 N N . ILE A 1 88 ? -8.549 12.901 5.978 1.00 94.12 88 ILE A N 1
ATOM 741 C CA . ILE A 1 88 ? -8.000 11.565 6.230 1.00 94.12 88 ILE A CA 1
ATOM 742 C C . ILE A 1 88 ? -7.663 10.862 4.905 1.00 94.12 88 ILE A C 1
ATOM 744 O O . ILE A 1 88 ? -6.627 10.212 4.791 1.00 94.12 88 ILE A O 1
ATOM 748 N N . TYR A 1 89 ? -8.513 11.003 3.883 1.00 95.75 89 TYR A N 1
ATOM 749 C CA . TYR A 1 89 ? -8.274 10.452 2.550 1.00 95.75 89 TYR A CA 1
ATOM 750 C C . TYR A 1 89 ? -7.006 11.021 1.910 1.00 95.75 89 TYR A C 1
ATOM 752 O O . TYR A 1 89 ? -6.236 10.245 1.346 1.00 95.75 89 TYR A O 1
ATOM 760 N N . ASP A 1 90 ? -6.770 12.330 1.995 1.00 95.00 90 ASP A N 1
ATOM 761 C CA . ASP A 1 90 ? -5.599 12.957 1.379 1.00 95.00 90 ASP A CA 1
ATOM 762 C C . ASP A 1 90 ? -4.301 12.399 1.986 1.00 95.00 90 ASP A C 1
ATOM 764 O O . ASP A 1 90 ? -3.417 11.958 1.248 1.00 95.00 90 ASP A O 1
ATOM 768 N N . GLU A 1 91 ? -4.228 12.284 3.319 1.00 94.62 91 GLU A N 1
ATOM 769 C CA . GLU A 1 91 ? -3.070 11.688 4.001 1.00 94.62 91 GLU A CA 1
ATOM 770 C C . GLU A 1 91 ? -2.889 10.200 3.647 1.00 94.62 91 GLU A C 1
ATOM 772 O O . GLU A 1 91 ? -1.793 9.774 3.258 1.00 94.62 91 GLU A O 1
ATOM 777 N N . LEU A 1 92 ? -3.954 9.394 3.778 1.00 95.44 92 LEU A N 1
ATOM 778 C CA . LEU A 1 92 ? -3.886 7.950 3.534 1.00 95.44 92 LEU A CA 1
ATOM 779 C C . LEU A 1 92 ? -3.538 7.649 2.077 1.00 95.44 92 LEU A C 1
ATOM 781 O O . LEU A 1 92 ? -2.700 6.787 1.811 1.00 95.44 92 LEU A O 1
ATOM 785 N N . SER A 1 93 ? -4.191 8.329 1.134 1.00 96.81 93 SER A N 1
ATOM 786 C CA . SER A 1 93 ? -4.015 8.066 -0.293 1.00 96.81 93 SER A CA 1
ATOM 787 C C . SER A 1 93 ? -2.610 8.409 -0.759 1.00 96.81 93 SER A C 1
ATOM 789 O O . SER A 1 93 ? -2.000 7.577 -1.430 1.00 96.81 93 SER A O 1
ATOM 791 N N . LEU A 1 94 ? -2.065 9.559 -0.346 1.00 97.31 94 LEU A N 1
ATOM 792 C CA . LEU A 1 94 ? -0.703 9.958 -0.685 1.00 97.31 94 LEU A CA 1
ATOM 793 C C . LEU A 1 94 ? 0.321 8.978 -0.106 1.00 97.31 94 LEU A C 1
ATOM 795 O O . LEU A 1 94 ? 1.172 8.471 -0.835 1.00 97.31 94 LEU A O 1
ATOM 799 N N . THR A 1 95 ? 0.195 8.658 1.182 1.00 97.81 95 THR A N 1
ATOM 800 C CA . THR A 1 95 ? 1.133 7.764 1.872 1.00 97.81 95 THR A CA 1
ATOM 801 C C . THR A 1 95 ? 1.117 6.354 1.260 1.00 97.81 95 THR A C 1
ATOM 803 O O . THR A 1 95 ? 2.165 5.791 0.949 1.00 97.81 95 THR A O 1
ATOM 806 N N . ILE A 1 96 ? -0.067 5.768 1.036 1.00 98.00 96 ILE A N 1
ATOM 807 C CA . ILE A 1 96 ? -0.181 4.420 0.452 1.00 98.00 96 ILE A CA 1
ATOM 808 C C . ILE A 1 96 ? 0.303 4.418 -1.002 1.00 98.00 96 ILE A C 1
ATOM 810 O O . ILE A 1 96 ? 0.953 3.465 -1.430 1.00 98.00 96 ILE A O 1
ATOM 814 N N . PHE A 1 97 ? 0.015 5.476 -1.764 1.00 98.44 97 PHE A N 1
ATOM 815 C CA . PHE A 1 97 ? 0.518 5.630 -3.126 1.00 98.44 97 PHE A CA 1
ATOM 816 C C . PHE A 1 97 ? 2.050 5.637 -3.171 1.00 98.44 97 PHE A C 1
ATOM 818 O O . PHE A 1 97 ? 2.629 4.948 -4.014 1.00 98.44 97 PHE A O 1
ATOM 825 N N . GLN A 1 98 ? 2.699 6.371 -2.263 1.00 98.12 98 GLN A N 1
ATOM 826 C CA . GLN A 1 98 ? 4.159 6.408 -2.149 1.00 98.12 98 GLN A CA 1
ATOM 827 C C . GLN A 1 98 ? 4.715 5.015 -1.846 1.00 98.12 98 GLN A C 1
ATOM 829 O O . GLN A 1 98 ? 5.543 4.517 -2.606 1.00 98.12 98 GLN A O 1
ATOM 834 N N . TRP A 1 99 ? 4.184 4.327 -0.832 1.00 97.94 99 TRP A N 1
ATOM 835 C CA . TRP A 1 99 ? 4.639 2.979 -0.479 1.00 97.94 99 TRP A CA 1
ATOM 836 C C . TRP A 1 99 ? 4.453 1.957 -1.603 1.00 97.94 99 TRP A C 1
ATOM 838 O O . TRP A 1 99 ? 5.351 1.157 -1.858 1.00 97.94 99 TRP A O 1
ATOM 848 N N . LEU A 1 100 ? 3.313 1.976 -2.301 1.00 97.94 100 LEU A N 1
ATOM 849 C CA . LEU A 1 100 ? 3.074 1.082 -3.439 1.00 97.94 100 LEU A CA 1
ATOM 850 C C . LEU A 1 100 ? 4.009 1.391 -4.615 1.00 97.94 100 LEU A C 1
ATOM 852 O O . LEU A 1 100 ? 4.468 0.465 -5.279 1.00 97.94 100 LEU A O 1
ATOM 856 N N . SER A 1 101 ? 4.317 2.666 -4.855 1.00 97.19 101 SER A N 1
ATOM 857 C CA . SER A 1 101 ? 5.220 3.083 -5.935 1.00 97.19 101 SER A CA 1
ATOM 858 C C . SER A 1 101 ? 6.680 2.722 -5.647 1.00 97.19 101 SER A C 1
ATOM 860 O O . SER A 1 101 ? 7.389 2.262 -6.543 1.00 97.19 101 SER A O 1
ATOM 862 N N . GLU A 1 102 ? 7.122 2.916 -4.403 1.00 95.75 102 GLU A N 1
ATOM 863 C CA . GLU A 1 102 ? 8.504 2.710 -3.957 1.00 95.75 102 GLU A CA 1
ATOM 864 C C . GLU A 1 102 ? 8.806 1.232 -3.684 1.00 95.75 102 GLU A C 1
ATOM 866 O O . GLU A 1 102 ? 9.746 0.642 -4.230 1.00 95.75 102 GLU A O 1
ATOM 871 N N . TYR A 1 103 ? 7.991 0.596 -2.842 1.00 96.19 103 TYR A N 1
ATOM 872 C CA . TYR A 1 103 ? 8.245 -0.769 -2.396 1.00 96.19 103 TYR A CA 1
ATOM 873 C C . TYR A 1 103 ? 7.667 -1.808 -3.351 1.00 96.19 103 TYR A C 1
ATOM 875 O O . TYR A 1 103 ? 8.234 -2.902 -3.446 1.00 96.19 103 TYR A O 1
ATOM 883 N N . LYS A 1 104 ? 6.601 -1.478 -4.096 1.00 95.44 104 LYS A N 1
ATOM 884 C CA . LYS A 1 104 ? 5.917 -2.395 -5.025 1.00 95.44 104 LYS A CA 1
ATOM 885 C C . LYS A 1 104 ? 5.626 -3.727 -4.329 1.00 95.44 104 LYS A C 1
ATOM 887 O O . LYS A 1 104 ? 5.122 -3.716 -3.209 1.00 95.44 104 LYS A O 1
ATOM 892 N N . GLY A 1 105 ? 6.019 -4.864 -4.911 1.00 94.81 105 GLY A N 1
ATOM 893 C CA . GLY A 1 105 ? 5.814 -6.194 -4.329 1.00 94.81 105 GLY A CA 1
ATOM 894 C C . GLY A 1 105 ? 6.410 -6.371 -2.931 1.00 94.81 105 GLY A C 1
ATOM 895 O O . GLY A 1 105 ? 5.923 -7.189 -2.157 1.00 94.81 105 GLY A O 1
ATOM 896 N N . ARG A 1 106 ? 7.426 -5.579 -2.564 1.00 95.75 106 ARG A N 1
ATOM 897 C CA . ARG A 1 106 ? 8.079 -5.635 -1.246 1.00 95.75 106 ARG A CA 1
ATOM 898 C C . ARG A 1 106 ? 7.182 -5.096 -0.131 1.00 95.7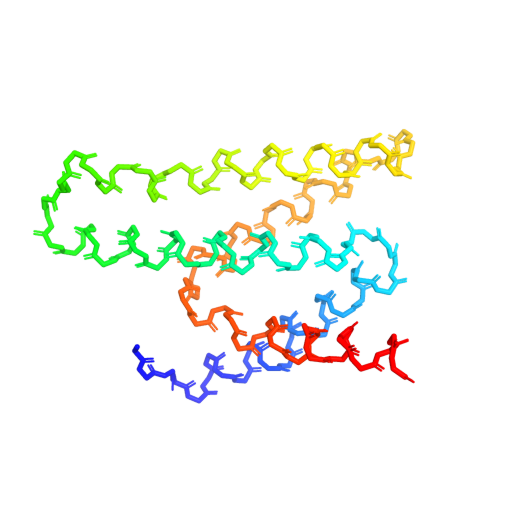5 106 ARG A C 1
ATOM 900 O O . ARG A 1 106 ? 7.355 -5.487 1.020 1.00 95.75 106 ARG A O 1
ATOM 907 N N . PHE A 1 107 ? 6.177 -4.280 -0.464 1.00 96.81 107 PHE A N 1
ATOM 908 C CA . PHE A 1 107 ? 5.198 -3.756 0.494 1.00 96.81 107 PHE A CA 1
ATOM 909 C C . PHE A 1 107 ? 4.437 -4.867 1.242 1.00 96.81 107 PHE A C 1
ATOM 911 O O . PHE A 1 107 ? 4.002 -4.668 2.378 1.00 96.81 107 PHE A O 1
ATOM 918 N N . ILE A 1 108 ? 4.351 -6.073 0.664 1.00 95.56 108 ILE A N 1
ATOM 919 C CA . ILE A 1 108 ? 3.743 -7.247 1.303 1.00 95.56 108 ILE A CA 1
ATOM 920 C C . ILE A 1 108 ? 4.358 -7.583 2.669 1.00 95.56 108 ILE A C 1
ATOM 922 O O . ILE A 1 108 ? 3.652 -8.073 3.551 1.00 95.56 108 ILE A O 1
ATOM 926 N N . LEU A 1 109 ? 5.640 -7.264 2.881 1.00 95.31 109 LEU A N 1
ATOM 927 C CA . LEU A 1 109 ? 6.338 -7.503 4.146 1.00 95.31 109 LEU A CA 1
ATOM 928 C C . LEU A 1 109 ? 5.713 -6.723 5.310 1.00 95.31 109 LEU A C 1
ATOM 930 O O . LEU A 1 109 ? 5.650 -7.234 6.427 1.00 95.31 109 LEU A O 1
ATOM 934 N N . ALA A 1 110 ? 5.190 -5.522 5.047 1.00 96.19 110 ALA A N 1
ATOM 935 C CA . ALA A 1 110 ? 4.482 -4.729 6.047 1.00 96.19 110 ALA A CA 1
ATOM 936 C C . ALA A 1 110 ? 3.026 -5.201 6.249 1.00 96.19 110 ALA A C 1
ATOM 938 O O . ALA A 1 110 ? 2.473 -5.071 7.343 1.00 96.19 110 ALA A O 1
ATOM 939 N N . LEU A 1 111 ? 2.405 -5.782 5.213 1.00 95.81 111 LEU A N 1
ATOM 940 C CA . LEU A 1 111 ? 1.015 -6.255 5.239 1.00 95.81 111 LEU A CA 1
ATOM 941 C C . LEU A 1 111 ? 0.853 -7.621 5.918 1.00 95.81 111 LEU A C 1
ATOM 943 O O . LEU A 1 111 ? -0.114 -7.832 6.653 1.00 95.81 111 LEU A O 1
ATOM 947 N N . TRP A 1 112 ? 1.770 -8.562 5.679 1.00 94.38 112 TRP A N 1
ATOM 948 C CA . TRP A 1 112 ? 1.652 -9.944 6.151 1.00 94.38 112 TRP A CA 1
ATOM 949 C C . TRP A 1 112 ? 1.426 -10.076 7.659 1.00 94.38 112 TRP A C 1
ATOM 951 O O . TRP A 1 112 ? 0.479 -10.772 8.029 1.00 94.38 112 TRP A O 1
ATOM 961 N N . PRO A 1 113 ? 2.183 -9.400 8.545 1.00 92.38 113 PRO A N 1
ATOM 962 C CA . PRO A 1 113 ? 1.949 -9.502 9.984 1.00 92.38 113 PRO A CA 1
ATOM 963 C C . PRO A 1 113 ? 0.508 -9.148 10.384 1.00 92.38 113 PRO A C 1
ATOM 965 O O . PRO A 1 113 ? -0.087 -9.823 11.225 1.00 92.38 113 PRO A O 1
ATOM 968 N N . LEU A 1 114 ? -0.084 -8.136 9.741 1.00 92.75 114 LEU A N 1
ATOM 969 C CA . LEU A 1 114 ? -1.472 -7.726 9.967 1.00 92.75 114 LEU A CA 1
ATOM 970 C C . LEU A 1 114 ? -2.469 -8.733 9.384 1.00 92.75 114 LEU A C 1
ATOM 972 O O . LEU A 1 114 ? -3.426 -9.117 10.056 1.00 92.75 114 LEU A O 1
ATOM 976 N N . LEU A 1 115 ? -2.243 -9.220 8.163 1.00 93.94 115 LEU A N 1
ATOM 977 C CA . LEU A 1 115 ? -3.092 -10.244 7.544 1.00 93.94 115 LEU A CA 1
ATOM 978 C C . LEU A 1 115 ? -3.116 -11.544 8.367 1.00 93.94 115 LEU A C 1
ATOM 980 O O . LEU A 1 115 ? -4.180 -12.128 8.571 1.00 93.94 115 LEU A O 1
ATOM 984 N N . TYR A 1 116 ? -1.968 -11.965 8.904 1.00 92.06 116 TYR A N 1
ATOM 985 C CA . TYR A 1 116 ? -1.874 -13.130 9.784 1.00 92.06 116 TYR A CA 1
ATOM 986 C C . TYR A 1 116 ? -2.548 -12.894 11.141 1.00 92.06 116 TYR A C 1
ATOM 988 O O . TYR A 1 116 ? -3.340 -13.734 11.576 1.00 92.06 116 TYR A O 1
ATOM 996 N N . ARG A 1 117 ? -2.297 -11.747 11.794 1.00 89.75 117 ARG A N 1
ATOM 997 C CA . ARG A 1 117 ? -2.940 -11.378 13.073 1.00 89.75 117 ARG A CA 1
ATOM 998 C C . ARG A 1 117 ? -4.465 -11.392 12.947 1.00 89.75 117 ARG A C 1
ATOM 1000 O O . ARG A 1 117 ? -5.149 -12.008 13.757 1.00 89.75 117 ARG A O 1
ATOM 1007 N N . THR A 1 118 ? -4.987 -10.783 11.886 1.00 85.94 118 THR A N 1
ATOM 1008 C CA . THR A 1 118 ? -6.435 -10.676 11.639 1.00 85.94 118 THR A CA 1
ATOM 1009 C C . THR A 1 118 ? -7.085 -11.985 11.191 1.00 85.94 118 THR A C 1
ATOM 1011 O O . THR A 1 118 ? -8.306 -12.110 11.269 1.00 85.94 118 THR A O 1
ATOM 1014 N N . LYS A 1 119 ? -6.302 -12.979 10.747 1.00 81.31 119 LYS A N 1
ATOM 1015 C CA . LYS A 1 119 ? -6.785 -14.344 10.495 1.00 81.31 119 LYS A CA 1
ATOM 1016 C C . LYS A 1 119 ? -6.988 -15.129 11.794 1.00 81.31 119 LYS A C 1
ATOM 1018 O O . LYS A 1 119 ? -7.993 -15.820 11.901 1.00 81.31 119 LYS A O 1
ATOM 1023 N N . LYS A 1 120 ? -6.068 -15.014 12.762 1.00 62.91 120 LYS A N 1
ATOM 1024 C CA . LYS A 1 120 ? -6.133 -15.744 14.045 1.00 62.91 120 LYS A CA 1
ATOM 1025 C C . LYS A 1 120 ? -7.249 -15.267 14.973 1.00 62.91 120 LYS A C 1
ATOM 1027 O O . LYS A 1 120 ? -7.759 -16.065 15.730 1.00 62.91 120 LYS A O 1
ATOM 1032 N N . GLN A 1 121 ? -7.649 -14.001 14.897 1.00 57.62 121 GLN A N 1
ATOM 1033 C CA . GLN A 1 121 ? -8.639 -13.403 15.807 1.00 57.62 121 GLN A CA 1
ATOM 1034 C C . GLN A 1 121 ? -10.083 -13.941 15.645 1.00 57.62 121 GLN A C 1
ATOM 1036 O O . GLN A 1 121 ? -10.972 -13.501 16.362 1.00 57.62 121 GLN A O 1
ATOM 1041 N N . PHE A 1 122 ? -10.320 -14.842 14.685 1.00 46.75 122 PHE A N 1
ATOM 1042 C CA . PHE A 1 122 ? -11.617 -15.467 14.384 1.00 46.75 122 PH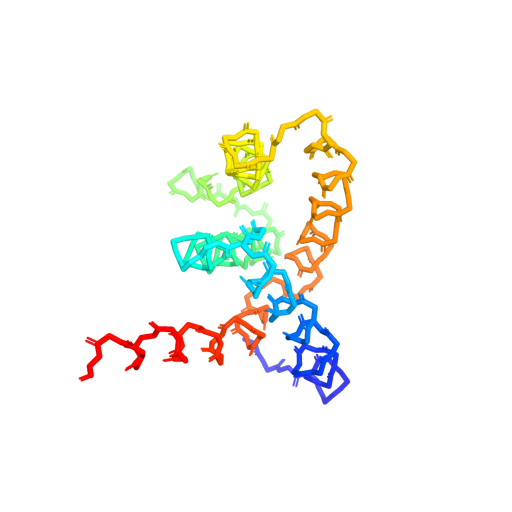E A CA 1
ATOM 1043 C C . PHE A 1 122 ? -11.626 -16.991 14.621 1.00 46.75 122 PHE A C 1
ATOM 1045 O O . PHE A 1 122 ? -12.599 -17.646 14.252 1.00 46.75 122 PHE A O 1
ATOM 1052 N N . LEU A 1 123 ? -10.541 -17.543 15.174 1.00 44.25 123 LEU A N 1
ATOM 1053 C CA . LEU A 1 123 ? -10.446 -18.919 15.671 1.00 44.25 123 LEU A CA 1
ATOM 1054 C C . LEU A 1 123 ? -10.383 -18.876 17.196 1.00 44.25 123 LEU A C 1
ATOM 1056 O O . LEU A 1 123 ? -11.012 -19.755 17.814 1.00 44.25 123 LEU A O 1
#

Nearest PDB structures (foldseek):
  2oer-assembly1_A  TM=3.851E-01  e=2.539E+00  Pseudomonas aeruginosa